Protein AF-A0A924WAN6-F1 (afdb_monomer)

Structure (mmCIF, N/CA/C/O backbone):
data_AF-A0A924WAN6-F1
#
_entry.id   AF-A0A924WAN6-F1
#
loop_
_atom_site.group_PDB
_atom_site.id
_atom_site.type_symbol
_atom_site.label_atom_id
_atom_site.label_alt_id
_atom_site.label_comp_id
_atom_site.label_asym_id
_atom_site.label_entity_id
_atom_site.label_seq_id
_atom_site.pdbx_PDB_ins_code
_atom_site.Cartn_x
_atom_site.Cartn_y
_atom_site.Cartn_z
_atom_site.occupancy
_atom_site.B_iso_or_equiv
_atom_site.auth_seq_id
_atom_site.auth_comp_id
_atom_site.auth_asym_id
_atom_site.auth_atom_id
_atom_site.pdbx_PDB_model_num
ATOM 1 N N . ILE A 1 1 ? -4.353 5.924 -2.020 1.00 91.81 1 ILE A N 1
ATOM 2 C CA . ILE A 1 1 ? -4.023 4.844 -1.053 1.00 91.81 1 ILE A CA 1
ATOM 3 C C . ILE A 1 1 ? -2.657 5.071 -0.401 1.00 91.81 1 ILE A C 1
ATOM 5 O O . ILE A 1 1 ? -2.625 5.381 0.779 1.00 91.81 1 ILE A O 1
ATOM 9 N N . GLY A 1 2 ? -1.547 4.996 -1.147 1.00 95.50 2 GLY A N 1
ATOM 10 C CA . GLY A 1 2 ? -0.187 5.118 -0.592 1.00 95.50 2 GLY A CA 1
ATOM 11 C C . GLY A 1 2 ? 0.098 6.377 0.238 1.00 95.50 2 GLY A C 1
ATOM 12 O O . GLY A 1 2 ? 0.588 6.275 1.356 1.00 95.50 2 GLY A O 1
ATOM 13 N N . GLU A 1 3 ? -0.250 7.550 -0.293 1.00 96.62 3 GLU A N 1
ATOM 14 C CA . GLU A 1 3 ? -0.089 8.842 0.396 1.00 96.62 3 GLU A CA 1
ATOM 15 C C . GLU A 1 3 ? -0.923 8.929 1.687 1.00 96.62 3 GLU A C 1
ATOM 17 O O . GLU A 1 3 ? -0.413 9.288 2.743 1.00 96.62 3 GLU A O 1
ATOM 22 N N . ALA A 1 4 ? -2.191 8.512 1.635 1.00 95.12 4 ALA A N 1
ATOM 23 C CA . ALA A 1 4 ? -3.050 8.480 2.816 1.00 95.12 4 ALA A CA 1
ATOM 24 C C . ALA A 1 4 ? -2.498 7.519 3.885 1.00 95.12 4 ALA A C 1
ATOM 26 O O . ALA A 1 4 ? -2.414 7.876 5.056 1.00 95.12 4 ALA A O 1
ATOM 27 N N . ALA A 1 5 ? -2.028 6.331 3.483 1.00 96.38 5 ALA A N 1
ATOM 28 C CA . ALA A 1 5 ? -1.430 5.358 4.397 1.00 96.38 5 ALA A CA 1
ATOM 29 C C . ALA A 1 5 ? -0.189 5.908 5.125 1.00 96.38 5 ALA A C 1
ATOM 31 O O . ALA A 1 5 ? 0.022 5.581 6.297 1.00 96.38 5 ALA A O 1
ATOM 32 N N . SER A 1 6 ? 0.615 6.768 4.482 1.00 96.31 6 SER A N 1
ATOM 33 C CA . SER A 1 6 ? 1.766 7.407 5.140 1.00 96.31 6 SER A CA 1
ATOM 34 C C . SER A 1 6 ? 1.385 8.418 6.221 1.00 96.31 6 SER A C 1
ATOM 36 O O . SER A 1 6 ? 2.201 8.665 7.103 1.00 96.31 6 SER A O 1
ATOM 38 N N . GLN A 1 7 ? 0.162 8.949 6.198 1.00 97.19 7 GLN A N 1
ATOM 39 C CA . GLN A 1 7 ? -0.312 9.950 7.161 1.00 97.19 7 GLN A CA 1
ATOM 40 C C . GLN A 1 7 ? -0.997 9.333 8.392 1.00 97.19 7 GLN A C 1
ATOM 42 O O . GLN A 1 7 ? -1.222 10.017 9.388 1.00 97.19 7 GLN A O 1
ATOM 47 N N . ILE A 1 8 ? -1.310 8.035 8.359 1.00 95.62 8 ILE 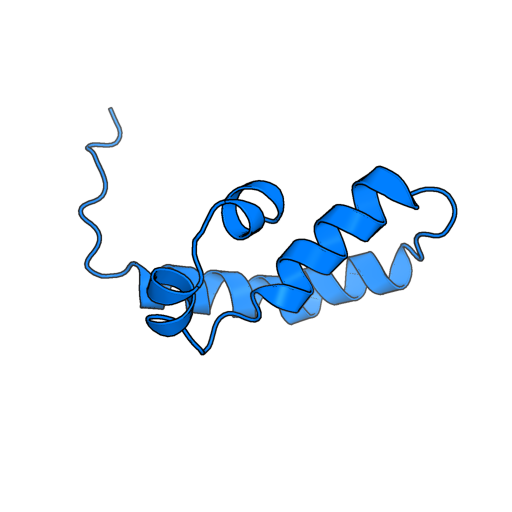A N 1
ATOM 48 C CA . ILE A 1 8 ? -1.908 7.328 9.497 1.00 95.62 8 ILE A CA 1
ATOM 49 C C . ILE A 1 8 ? -0.813 7.001 10.519 1.00 95.62 8 ILE A C 1
ATOM 51 O O . ILE A 1 8 ? 0.198 6.391 10.177 1.00 95.62 8 ILE A O 1
ATOM 55 N N . ASN A 1 9 ? -1.023 7.389 11.777 1.00 96.25 9 ASN A N 1
ATOM 56 C CA . ASN A 1 9 ? -0.1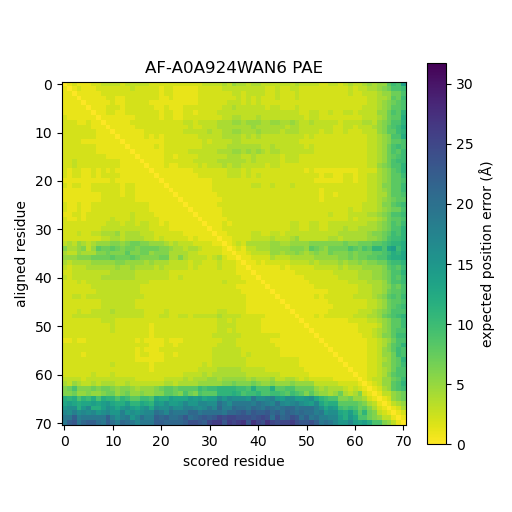05 7.089 12.878 1.00 96.25 9 ASN A CA 1
ATOM 57 C C . ASN A 1 9 ? -0.156 5.608 13.303 1.00 96.25 9 ASN A C 1
ATOM 59 O O . ASN A 1 9 ? -1.109 4.883 13.013 1.00 96.25 9 ASN A O 1
ATOM 63 N N . ASP A 1 10 ? 0.863 5.155 14.031 1.00 95.19 10 ASP A N 1
ATOM 64 C CA . ASP A 1 10 ? 1.008 3.734 14.363 1.00 95.19 10 ASP A CA 1
ATOM 65 C C . ASP A 1 10 ? -0.099 3.204 15.283 1.00 95.19 10 ASP A C 1
ATOM 67 O O . ASP A 1 10 ? -0.517 2.057 15.136 1.00 95.19 10 ASP A O 1
ATOM 71 N N . SER A 1 11 ? -0.644 4.038 16.176 1.00 96.62 11 SER A 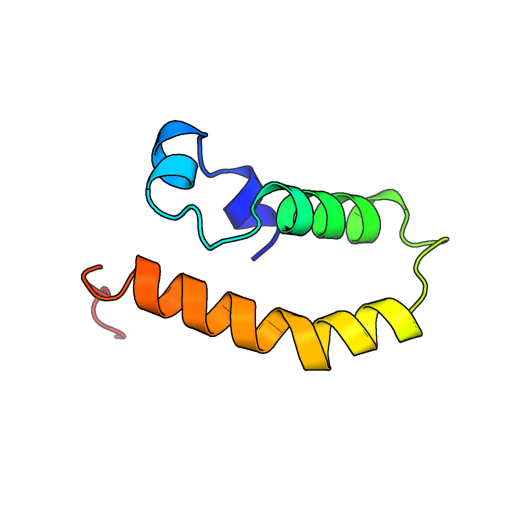N 1
ATOM 72 C CA . SER A 1 11 ? -1.760 3.635 17.040 1.00 96.62 11 SER A CA 1
ATOM 73 C C . SER A 1 11 ? -3.045 3.375 16.253 1.00 96.62 11 SER A C 1
ATOM 75 O O . SER A 1 11 ? -3.806 2.479 16.613 1.00 96.62 11 SER A O 1
ATOM 77 N N . ASN A 1 12 ? -3.285 4.104 15.160 1.00 94.00 12 ASN A N 1
ATOM 78 C CA . ASN A 1 12 ? -4.407 3.836 14.264 1.00 94.00 12 ASN A CA 1
ATOM 79 C C . ASN A 1 12 ? -4.117 2.672 13.312 1.00 94.00 12 ASN A C 1
ATOM 81 O O . ASN A 1 12 ? -5.004 1.854 13.084 1.00 94.00 12 ASN A O 1
ATOM 85 N N . ARG A 1 13 ? -2.881 2.525 12.822 1.00 95.50 13 ARG A N 1
ATOM 86 C CA . ARG A 1 13 ? -2.479 1.346 12.031 1.00 95.50 13 ARG A CA 1
ATOM 87 C C . ARG A 1 13 ? -2.660 0.044 12.810 1.00 95.50 13 ARG A C 1
ATOM 89 O O . ARG A 1 13 ? -3.139 -0.940 12.253 1.00 95.50 13 ARG A O 1
ATOM 96 N N . ALA A 1 14 ? -2.341 0.055 14.105 1.00 95.44 14 ALA A N 1
ATOM 97 C CA . ALA A 1 14 ? -2.496 -1.095 14.993 1.00 95.44 14 ALA A CA 1
ATOM 98 C C . ALA A 1 14 ? -3.953 -1.571 15.141 1.00 95.44 14 ALA A C 1
ATOM 100 O O . ALA A 1 14 ? -4.174 -2.732 15.473 1.00 95.44 14 ALA A O 1
ATOM 101 N N . LYS A 1 15 ? -4.944 -0.711 14.863 1.00 94.12 15 LYS A N 1
ATOM 102 C CA . LYS A 1 15 ? -6.371 -1.080 14.884 1.00 94.12 15 LYS A CA 1
ATOM 103 C C . LYS A 1 15 ? -6.795 -1.904 13.664 1.00 94.12 15 LYS A C 1
ATOM 105 O O . LYS A 1 15 ? -7.819 -2.568 13.725 1.00 94.12 15 LYS A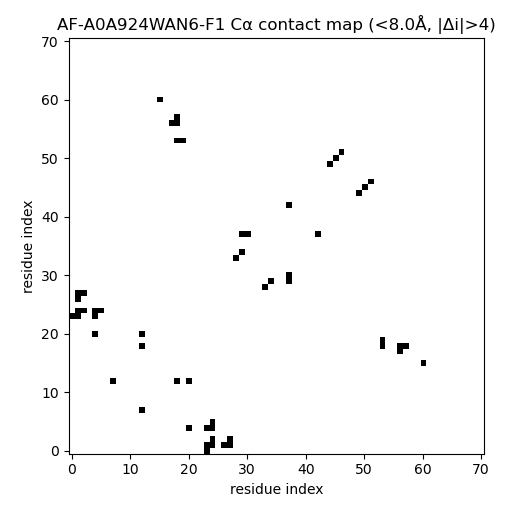 O 1
ATOM 110 N N . ALA A 1 16 ? -6.009 -1.893 12.587 1.00 94.94 16 ALA A N 1
ATOM 111 C CA . ALA A 1 16 ? -6.263 -2.668 11.375 1.00 94.94 16 ALA A CA 1
ATOM 112 C C . ALA A 1 16 ? -4.987 -3.418 10.940 1.00 94.94 16 ALA A C 1
ATOM 114 O O . ALA A 1 16 ? -4.352 -3.059 9.943 1.00 94.94 16 ALA A O 1
ATOM 115 N N . PRO A 1 17 ? -4.576 -4.461 11.688 1.00 95.38 17 PRO A N 1
ATOM 116 C CA . PRO A 1 17 ? -3.322 -5.179 11.447 1.00 95.38 17 PRO A CA 1
ATOM 117 C C . PRO A 1 17 ? -3.334 -6.027 10.167 1.00 95.38 17 PRO A C 1
ATOM 119 O O . PRO A 1 17 ? -2.272 -6.399 9.674 1.00 95.38 17 PRO A O 1
ATOM 122 N N . ALA A 1 18 ? -4.516 -6.321 9.614 1.00 95.38 18 ALA A N 1
ATOM 123 C CA . ALA A 1 18 ? -4.661 -7.011 8.33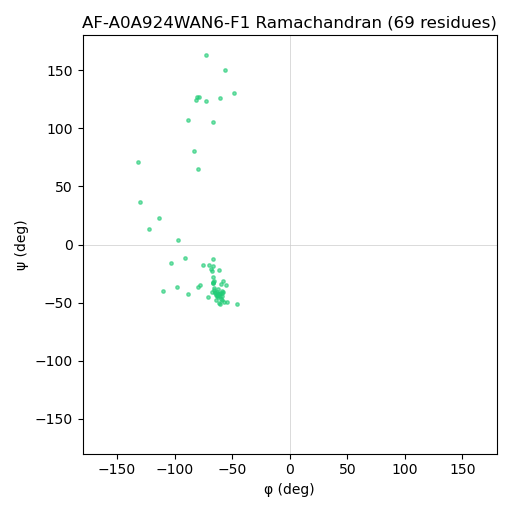3 1.00 95.38 18 ALA A CA 1
ATOM 124 C C . ALA A 1 18 ? -4.184 -6.157 7.142 1.00 95.38 18 ALA A C 1
ATOM 126 O O . ALA A 1 18 ? -3.823 -6.699 6.098 1.00 95.38 18 ALA A O 1
ATOM 127 N N . ILE A 1 19 ? -4.144 -4.827 7.293 1.00 97.44 19 ILE A N 1
ATOM 128 C CA . ILE A 1 19 ? -3.677 -3.917 6.249 1.00 97.44 19 ILE A CA 1
ATOM 129 C C . ILE A 1 19 ? -2.137 -3.874 6.272 1.00 97.44 19 ILE A C 1
ATOM 131 O O . ILE A 1 19 ? -1.537 -3.526 7.292 1.00 97.44 19 ILE A O 1
ATOM 135 N N . PRO A 1 20 ? -1.447 -4.167 5.152 1.00 96.88 20 PRO A N 1
ATOM 136 C CA . PRO A 1 20 ? 0.013 -4.194 5.092 1.00 96.88 20 PRO A CA 1
ATOM 137 C C . PRO A 1 20 ? 0.619 -2.782 4.964 1.00 96.88 20 PRO A C 1
ATOM 139 O O . PRO A 1 20 ? 1.262 -2.449 3.964 1.00 96.88 20 PRO A O 1
ATOM 142 N N . TRP A 1 21 ? 0.445 -1.945 5.991 1.00 97.69 21 TRP A N 1
ATOM 143 C CA . TRP A 1 21 ? 0.801 -0.517 6.012 1.00 97.69 21 TRP A CA 1
ATOM 144 C C . TRP A 1 21 ? 2.190 -0.196 5.452 1.00 97.69 21 TRP A C 1
ATOM 146 O O . TRP A 1 21 ? 2.327 0.633 4.551 1.00 97.69 21 TRP A O 1
ATOM 156 N N . THR A 1 22 ? 3.224 -0.891 5.931 1.00 96.62 22 THR A N 1
ATOM 157 C CA . THR A 1 22 ? 4.610 -0.662 5.499 1.00 96.62 22 THR A CA 1
ATOM 158 C C . THR A 1 22 ? 4.807 -0.953 4.014 1.00 96.62 22 THR A C 1
ATOM 160 O O . THR A 1 22 ? 5.514 -0.210 3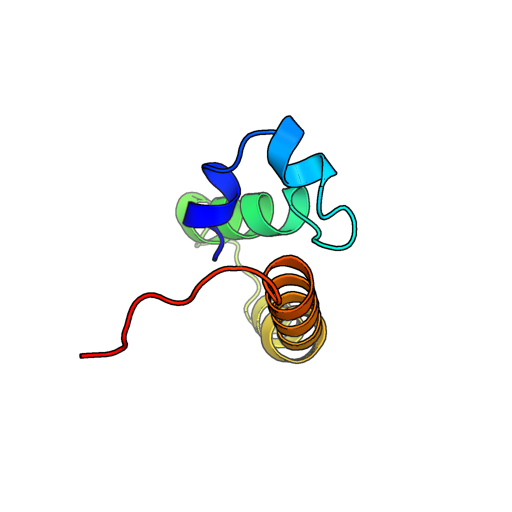.335 1.00 96.62 22 THR A O 1
ATOM 163 N N . LYS A 1 23 ? 4.158 -1.998 3.478 1.00 96.44 23 LYS A N 1
ATOM 164 C CA . LYS A 1 23 ? 4.247 -2.332 2.047 1.00 96.44 23 LYS A CA 1
ATOM 165 C C . LYS A 1 23 ? 3.582 -1.256 1.192 1.00 96.44 23 LYS A C 1
ATOM 167 O O . LYS A 1 23 ? 4.145 -0.859 0.177 1.00 96.44 23 LYS A O 1
ATOM 172 N N . ILE A 1 24 ? 2.435 -0.739 1.628 1.00 97.19 24 ILE A N 1
ATOM 173 C CA . ILE A 1 24 ? 1.683 0.310 0.924 1.00 97.19 24 ILE A CA 1
ATOM 174 C C . ILE A 1 24 ? 2.497 1.611 0.851 1.00 97.19 24 ILE A C 1
ATOM 176 O O . ILE A 1 24 ? 2.648 2.199 -0.224 1.00 97.19 24 ILE A O 1
ATOM 180 N N . VAL A 1 25 ? 3.066 2.040 1.982 1.00 97.12 25 VAL A N 1
ATOM 181 C CA . VAL A 1 25 ? 3.926 3.234 2.047 1.00 97.12 25 VAL A CA 1
ATOM 182 C C . VAL A 1 25 ? 5.209 3.027 1.235 1.00 97.12 25 VAL A C 1
ATOM 184 O O . VAL A 1 25 ? 5.613 3.909 0.475 1.00 97.12 25 VAL A O 1
ATOM 187 N N . GLY A 1 26 ? 5.817 1.841 1.328 1.00 95.25 26 GLY A N 1
ATOM 188 C CA . GLY A 1 26 ? 6.995 1.472 0.545 1.00 95.25 26 GLY A CA 1
ATOM 189 C C . GLY A 1 26 ? 6.738 1.504 -0.964 1.00 95.25 26 GLY A C 1
ATOM 190 O O . GLY A 1 26 ? 7.556 2.044 -1.711 1.00 95.25 26 GLY A O 1
ATOM 191 N N . MET A 1 27 ? 5.579 1.013 -1.412 1.00 95.12 27 MET A N 1
ATOM 192 C CA . MET A 1 27 ? 5.182 1.041 -2.822 1.00 95.12 27 MET A CA 1
ATOM 193 C C . MET A 1 27 ? 5.038 2.478 -3.335 1.00 95.12 27 MET A C 1
ATOM 195 O O . MET A 1 27 ? 5.584 2.809 -4.385 1.00 95.12 27 MET A O 1
ATOM 199 N N . ARG A 1 28 ? 4.402 3.372 -2.564 1.00 95.31 28 ARG A N 1
ATOM 200 C CA . ARG A 1 28 ? 4.353 4.814 -2.881 1.00 95.31 28 ARG A CA 1
ATOM 201 C C . ARG A 1 28 ? 5.755 5.403 -3.009 1.00 95.31 28 ARG A C 1
ATOM 203 O O . ARG A 1 28 ? 6.047 6.087 -3.986 1.00 95.31 28 ARG A O 1
ATOM 210 N N . HIS A 1 29 ? 6.620 5.142 -2.031 1.00 95.06 29 HIS A N 1
ATOM 211 C CA . HIS A 1 29 ? 7.986 5.658 -2.039 1.00 95.06 29 HIS A CA 1
ATOM 212 C C . HIS A 1 29 ? 8.752 5.197 -3.291 1.00 95.06 29 HIS A C 1
ATOM 214 O O . HIS A 1 29 ? 9.366 6.019 -3.969 1.00 95.06 29 HIS A O 1
ATOM 220 N N . ARG A 1 30 ? 8.636 3.915 -3.661 1.00 93.56 30 ARG A N 1
ATOM 221 C CA . ARG A 1 30 ? 9.243 3.345 -4.873 1.00 93.56 30 ARG A CA 1
ATOM 222 C C . ARG A 1 30 ? 8.714 4.004 -6.150 1.00 93.56 30 ARG A C 1
ATOM 224 O O . ARG A 1 30 ? 9.515 4.421 -6.980 1.00 93.56 30 ARG A O 1
ATOM 231 N N . LEU A 1 31 ? 7.392 4.107 -6.293 1.00 94.00 31 LEU A N 1
ATOM 232 C CA . LEU A 1 31 ? 6.751 4.641 -7.497 1.00 94.00 31 LEU A CA 1
ATOM 233 C C . LEU A 1 31 ? 7.030 6.134 -7.707 1.00 94.00 31 LEU A C 1
ATOM 235 O O . LEU A 1 31 ? 7.127 6.568 -8.848 1.00 94.00 31 LEU A O 1
ATOM 239 N N . VAL A 1 32 ? 7.179 6.913 -6.631 1.00 93.56 32 VAL A N 1
ATOM 240 C CA . VAL A 1 32 ? 7.429 8.363 -6.718 1.00 93.56 32 VAL A CA 1
ATOM 241 C C . VAL A 1 32 ? 8.922 8.685 -6.819 1.00 93.56 32 VAL A C 1
ATOM 243 O O . VAL A 1 32 ? 9.308 9.541 -7.609 1.00 93.56 32 VAL A O 1
ATOM 246 N N . HIS A 1 33 ? 9.777 8.012 -6.043 1.00 94.00 33 HIS A N 1
ATOM 247 C CA . HIS A 1 33 ? 11.193 8.383 -5.923 1.00 94.00 33 HIS A CA 1
ATOM 248 C C . HIS A 1 33 ? 12.149 7.493 -6.710 1.00 94.00 33 HIS A C 1
ATOM 250 O O . HIS A 1 33 ? 13.290 7.893 -6.898 1.00 94.00 33 HIS A O 1
ATOM 256 N N . VAL A 1 34 ? 11.725 6.306 -7.155 1.00 91.75 34 VAL A N 1
ATOM 257 C CA . VAL A 1 34 ? 12.572 5.359 -7.906 1.00 91.75 34 VAL A CA 1
ATOM 258 C C . VAL A 1 34 ? 11.864 4.883 -9.175 1.00 91.75 34 VAL A C 1
ATOM 260 O O . VAL A 1 34 ? 11.974 3.724 -9.578 1.00 91.75 34 VAL A O 1
ATOM 263 N N . TYR A 1 35 ? 11.113 5.787 -9.809 1.00 88.94 35 TYR A N 1
ATOM 264 C CA . TYR A 1 35 ? 10.259 5.485 -10.961 1.00 88.94 35 TYR A CA 1
ATOM 265 C C . TYR A 1 35 ? 11.034 4.892 -12.149 1.00 88.94 35 TYR A C 1
ATOM 267 O O . TYR A 1 35 ? 10.514 4.036 -12.858 1.00 88.94 35 TYR A O 1
ATOM 275 N N . TRP A 1 36 ? 12.304 5.269 -12.331 1.00 90.25 36 TRP A N 1
ATOM 276 C CA . TRP A 1 36 ? 13.176 4.739 -13.389 1.00 90.25 36 TRP A CA 1
ATOM 277 C C . TRP A 1 36 ? 13.527 3.253 -13.219 1.00 90.25 36 TRP A C 1
ATOM 279 O O . TRP A 1 36 ? 13.985 2.616 -14.162 1.00 90.25 36 TRP A O 1
ATOM 289 N N . GLY A 1 37 ? 13.356 2.701 -12.016 1.00 90.81 37 GLY A N 1
ATOM 290 C CA . GLY A 1 37 ? 13.654 1.307 -11.681 1.00 90.81 37 GLY A CA 1
ATOM 291 C C . GLY A 1 37 ? 12.405 0.499 -11.340 1.00 90.81 37 GLY A C 1
ATOM 292 O O . GLY A 1 37 ? 12.496 -0.465 -10.571 1.00 90.81 37 GLY A O 1
ATOM 293 N N . VAL A 1 38 ? 11.237 0.936 -11.814 1.00 93.44 38 VAL A N 1
ATOM 294 C CA . VAL A 1 38 ? 9.966 0.236 -11.614 1.00 93.44 38 VAL A CA 1
ATOM 295 C C . VAL A 1 38 ? 9.845 -0.897 -12.625 1.00 93.44 38 VAL A C 1
ATOM 297 O O . VAL A 1 38 ? 9.960 -0.699 -13.830 1.00 93.44 38 VAL A O 1
ATOM 300 N N . ASN A 1 39 ? 9.577 -2.100 -12.119 1.00 94.75 39 ASN A N 1
ATOM 301 C CA . ASN A 1 39 ? 9.187 -3.231 -12.947 1.00 94.75 39 ASN A CA 1
ATOM 302 C C . ASN A 1 39 ? 7.662 -3.210 -13.117 1.00 94.75 39 ASN A C 1
ATOM 304 O O . ASN A 1 39 ? 6.933 -3.520 -12.176 1.00 94.75 39 ASN A O 1
ATOM 308 N N . PHE A 1 40 ? 7.182 -2.853 -14.308 1.00 95.31 40 PHE A N 1
ATOM 309 C CA . PHE A 1 40 ? 5.747 -2.751 -14.581 1.00 95.31 40 PHE A CA 1
ATOM 310 C C . PHE A 1 40 ? 5.008 -4.090 -14.528 1.00 95.31 40 PHE A C 1
ATOM 312 O O . PHE A 1 40 ? 3.842 -4.094 -14.149 1.00 95.31 40 PHE A O 1
ATOM 319 N N . ASN A 1 41 ? 5.669 -5.218 -14.807 1.00 97.19 41 ASN A N 1
ATOM 320 C CA . ASN A 1 41 ? 5.041 -6.534 -14.647 1.00 97.19 41 ASN A CA 1
ATOM 321 C C . ASN A 1 41 ? 4.735 -6.805 -13.171 1.00 97.19 41 ASN A C 1
ATOM 323 O O . ASN A 1 41 ? 3.643 -7.251 -12.843 1.00 97.19 41 ASN A O 1
ATOM 327 N N . LEU A 1 42 ? 5.654 -6.441 -12.271 1.00 95.00 42 LEU A N 1
ATOM 328 C CA . LEU A 1 42 ? 5.413 -6.546 -10.831 1.00 95.00 42 LEU A CA 1
ATOM 329 C C . LEU A 1 42 ? 4.305 -5.587 -10.372 1.00 95.00 42 LEU A C 1
ATOM 331 O O . LEU A 1 42 ? 3.485 -5.951 -9.538 1.00 95.00 42 LEU A O 1
ATOM 335 N N . VAL A 1 43 ? 4.253 -4.365 -10.915 1.00 95.81 43 VAL A N 1
ATOM 336 C CA . VAL A 1 43 ? 3.150 -3.433 -10.620 1.00 95.81 43 VAL A CA 1
ATOM 337 C C . VAL A 1 43 ? 1.815 -4.025 -11.064 1.00 95.81 43 VAL A C 1
ATOM 339 O O . VAL A 1 43 ? 0.848 -3.961 -10.311 1.00 95.81 43 VAL A O 1
ATOM 342 N N . TRP A 1 44 ? 1.768 -4.620 -12.255 1.00 97.81 44 TRP A N 1
ATOM 343 C CA . TRP A 1 44 ? 0.569 -5.269 -12.772 1.00 97.81 44 TRP A CA 1
ATOM 344 C C . TRP A 1 44 ? 0.136 -6.449 -11.896 1.00 97.81 44 TRP A C 1
ATOM 346 O O . TRP A 1 44 ? -1.034 -6.547 -11.542 1.00 97.81 44 TRP A O 1
ATOM 356 N N . GLU A 1 45 ? 1.074 -7.286 -11.446 1.00 97.44 45 GLU A N 1
ATOM 357 C CA . GLU A 1 45 ? 0.781 -8.363 -10.492 1.00 97.44 45 GLU A CA 1
ATOM 358 C C . GLU A 1 45 ? 0.197 -7.837 -9.175 1.00 97.44 45 GLU A C 1
ATOM 360 O O . GLU A 1 45 ? -0.769 -8.404 -8.671 1.00 97.44 45 GLU A O 1
ATOM 365 N N . VAL A 1 46 ? 0.734 -6.737 -8.640 1.00 96.56 46 VAL A N 1
ATOM 366 C CA . VAL A 1 46 ? 0.201 -6.094 -7.427 1.00 96.56 46 VAL A CA 1
ATOM 367 C C . VAL A 1 46 ? -1.226 -5.592 -7.659 1.00 96.56 46 VAL A C 1
ATOM 369 O O . VAL A 1 46 ? -2.083 -5.774 -6.796 1.00 96.56 46 VAL A O 1
ATOM 372 N N . VAL A 1 47 ? -1.500 -4.981 -8.815 1.00 96.94 47 VAL A N 1
ATOM 373 C CA . VAL A 1 47 ? -2.845 -4.499 -9.176 1.00 96.94 47 VAL A CA 1
ATOM 374 C C . VAL A 1 47 ? -3.840 -5.655 -9.287 1.00 96.94 47 VAL A C 1
ATOM 376 O O . VAL A 1 47 ? -4.942 -5.550 -8.761 1.00 96.94 47 VAL A O 1
ATOM 379 N N . GLU A 1 48 ? -3.453 -6.762 -9.913 1.00 98.31 48 GLU A N 1
ATOM 380 C CA . GLU A 1 48 ? -4.351 -7.900 -10.139 1.00 98.31 48 GLU A CA 1
ATOM 381 C C . GLU A 1 48 ? -4.540 -8.773 -8.888 1.00 98.31 48 GLU A C 1
ATOM 383 O O . GLU A 1 48 ? -5.617 -9.328 -8.674 1.00 98.31 48 GLU A O 1
ATOM 388 N N . ARG A 1 49 ? -3.502 -8.928 -8.055 1.00 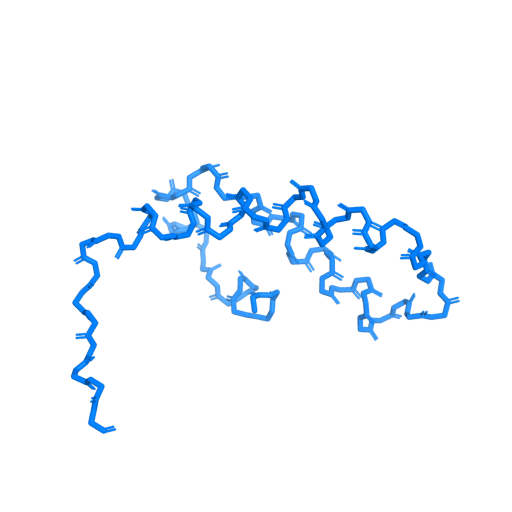96.69 49 ARG A N 1
ATOM 389 C CA . ARG A 1 49 ? -3.482 -9.947 -6.988 1.00 96.69 49 ARG A CA 1
ATOM 390 C C . ARG A 1 49 ? -3.569 -9.377 -5.580 1.00 96.69 49 ARG A C 1
ATOM 392 O O . ARG A 1 49 ? -4.248 -9.959 -4.740 1.00 96.69 49 ARG A O 1
ATOM 399 N N . ASP A 1 50 ? -2.890 -8.265 -5.316 1.00 96.00 50 ASP A N 1
ATOM 400 C CA . ASP A 1 50 ? -2.770 -7.719 -3.959 1.00 96.00 50 ASP A CA 1
ATOM 401 C C . ASP A 1 50 ? -3.775 -6.592 -3.701 1.00 96.00 50 ASP A C 1
ATOM 403 O O . ASP A 1 50 ? -4.308 -6.465 -2.595 1.00 96.00 50 ASP A O 1
ATOM 407 N N . LEU A 1 51 ? -4.051 -5.767 -4.714 1.00 96.94 51 LEU A N 1
ATOM 408 C CA . LEU A 1 51 ? -4.936 -4.614 -4.585 1.00 96.94 51 LEU A CA 1
ATOM 409 C C . LEU A 1 51 ? -6.386 -5.001 -4.232 1.00 96.94 51 LEU A C 1
ATOM 411 O O . LEU A 1 51 ? -6.935 -4.341 -3.349 1.00 96.94 51 LEU A O 1
ATOM 415 N N . PRO A 1 52 ? -7.002 -6.062 -4.800 1.00 97.69 52 PRO A N 1
ATOM 416 C CA . PRO A 1 52 ? -8.350 -6.473 -4.401 1.00 97.69 52 PRO A CA 1
ATOM 417 C C . PRO A 1 52 ? -8.434 -6.872 -2.922 1.00 97.69 52 PRO A C 1
ATOM 419 O O . PRO A 1 52 ? -9.345 -6.451 -2.214 1.00 97.69 52 PRO A O 1
ATOM 422 N N . ALA A 1 53 ? -7.445 -7.624 -2.427 1.00 96.56 53 ALA A N 1
ATOM 423 C CA . ALA A 1 53 ? -7.379 -8.013 -1.019 1.00 96.56 53 ALA A CA 1
ATOM 424 C C . ALA A 1 53 ? -7.161 -6.800 -0.100 1.00 96.56 53 ALA A C 1
ATOM 426 O O . ALA A 1 53 ? -7.738 -6.729 0.985 1.00 96.56 53 ALA A O 1
ATOM 427 N N . LEU A 1 54 ? -6.359 -5.825 -0.542 1.00 97.00 54 LEU A N 1
ATOM 428 C CA . LEU A 1 54 ? -6.171 -4.572 0.182 1.00 97.00 54 LEU A CA 1
ATOM 429 C C . LEU A 1 54 ? -7.470 -3.760 0.280 1.00 97.00 54 LEU A C 1
ATOM 431 O O . LEU A 1 54 ? -7.758 -3.229 1.349 1.00 97.00 54 LEU A O 1
ATOM 435 N N . ILE A 1 55 ? -8.239 -3.659 -0.808 1.00 96.19 55 ILE A N 1
ATOM 436 C CA . ILE A 1 55 ? -9.530 -2.954 -0.816 1.00 96.19 55 ILE A CA 1
ATOM 437 C C . ILE A 1 55 ? -10.483 -3.609 0.184 1.00 96.19 55 ILE A C 1
ATOM 439 O O . ILE A 1 55 ? -10.965 -2.916 1.074 1.00 96.19 55 ILE A O 1
ATOM 443 N N . ALA A 1 56 ? -10.651 -4.933 0.122 1.00 96.12 56 ALA A N 1
ATOM 444 C CA . ALA A 1 56 ? -11.520 -5.660 1.048 1.00 96.12 56 ALA A CA 1
ATOM 445 C C . ALA A 1 56 ? -11.114 -5.456 2.521 1.00 96.12 56 ALA A C 1
ATOM 447 O O . ALA A 1 56 ? -11.962 -5.249 3.382 1.00 96.12 56 ALA A O 1
ATOM 448 N N . ALA A 1 57 ? -9.810 -5.455 2.823 1.00 95.81 57 ALA A N 1
ATOM 449 C CA . ALA A 1 57 ? -9.321 -5.199 4.178 1.00 95.81 57 ALA A CA 1
ATOM 450 C C . ALA A 1 57 ? -9.581 -3.756 4.653 1.00 95.81 57 ALA A C 1
ATOM 452 O O . ALA A 1 57 ? -9.794 -3.535 5.844 1.00 95.81 57 ALA A O 1
ATOM 453 N N . ILE A 1 58 ? -9.541 -2.772 3.746 1.00 94.75 58 ILE A N 1
ATOM 454 C CA . ILE A 1 58 ? -9.875 -1.374 4.054 1.00 94.75 58 ILE A CA 1
ATOM 455 C C . ILE A 1 58 ? -11.380 -1.226 4.285 1.00 94.75 58 ILE A C 1
ATOM 457 O O . ILE A 1 58 ? -11.769 -0.580 5.254 1.00 94.75 58 ILE A O 1
ATOM 461 N N . GLU A 1 59 ? -12.209 -1.821 3.429 1.00 94.19 59 GLU A N 1
ATOM 462 C CA . GLU A 1 59 ? -13.670 -1.810 3.570 1.00 94.19 59 GLU A CA 1
ATOM 463 C C . GLU A 1 59 ? -14.091 -2.425 4.906 1.00 94.19 59 GLU A C 1
ATOM 465 O O . GLU A 1 59 ? -14.808 -1.784 5.666 1.00 94.19 59 GLU A O 1
ATOM 470 N N . GLU A 1 60 ? -13.550 -3.593 5.258 1.00 94.00 60 GLU A N 1
ATOM 471 C CA . GLU A 1 60 ? -13.797 -4.229 6.557 1.00 94.00 60 GLU A CA 1
ATOM 472 C C . GLU A 1 60 ? -13.346 -3.338 7.726 1.00 94.00 60 GLU A C 1
ATOM 474 O O . GLU A 1 60 ? -14.094 -3.103 8.669 1.00 94.00 60 GLU A O 1
ATOM 479 N N . ALA A 1 61 ? -12.139 -2.766 7.658 1.00 92.12 61 ALA A N 1
ATOM 480 C CA . ALA A 1 61 ? -11.624 -1.891 8.714 1.00 92.12 61 ALA A CA 1
ATOM 481 C C . ALA A 1 61 ? -12.401 -0.568 8.860 1.00 92.12 61 ALA A C 1
ATOM 483 O O . ALA A 1 61 ? -12.186 0.166 9.829 1.00 92.12 61 ALA A O 1
ATOM 484 N N . THR A 1 62 ? -13.256 -0.239 7.891 1.00 90.62 62 THR A N 1
ATOM 485 C CA . THR A 1 62 ? -14.041 0.997 7.846 1.00 90.62 62 THR A CA 1
ATOM 486 C C . THR A 1 62 ? -15.544 0.737 7.768 1.00 90.62 62 THR A C 1
ATOM 488 O O . THR A 1 62 ? -16.294 1.684 7.551 1.00 90.62 62 THR A O 1
ATOM 491 N N . SER A 1 63 ? -16.004 -0.497 8.010 1.00 90.44 63 SER A N 1
ATOM 492 C CA . SER A 1 63 ? -17.419 -0.883 7.896 1.00 90.44 63 SER A CA 1
ATOM 493 C C . SER A 1 63 ? -18.347 -0.019 8.753 1.00 90.44 63 SER A C 1
ATOM 495 O O . SER A 1 63 ? -19.464 0.297 8.351 1.00 90.44 63 SER A O 1
ATOM 497 N N . ASP A 1 64 ? -17.850 0.397 9.918 1.00 86.81 64 ASP A N 1
ATOM 498 C CA . ASP A 1 64 ? -18.588 1.186 10.906 1.00 86.81 64 ASP A CA 1
ATOM 499 C C . ASP A 1 64 ? -18.291 2.690 10.788 1.00 86.81 64 ASP A C 1
ATOM 501 O O . ASP A 1 64 ? -18.747 3.495 11.607 1.00 86.81 64 ASP A O 1
ATOM 505 N N . TRP A 1 65 ? -17.494 3.094 9.791 1.00 83.69 65 TRP A N 1
ATOM 506 C CA . TRP A 1 65 ? -17.205 4.497 9.542 1.00 83.69 65 TRP A CA 1
ATOM 507 C C . TRP A 1 65 ? -18.447 5.170 8.945 1.00 83.69 65 TRP A C 1
ATOM 509 O O . TRP A 1 65 ? -18.924 4.745 7.889 1.00 83.69 65 TRP A O 1
ATOM 519 N N . PRO A 1 66 ? -18.975 6.243 9.564 1.00 77.94 66 PRO A N 1
ATOM 520 C CA . PRO A 1 66 ? -20.100 6.959 8.995 1.00 77.94 66 PRO A CA 1
ATOM 521 C C . PRO A 1 66 ? -19.631 7.630 7.705 1.00 77.94 66 PRO A C 1
ATOM 523 O O . PRO A 1 66 ? -18.892 8.618 7.731 1.00 77.94 66 PRO A O 1
ATOM 526 N N . MET A 1 67 ? -20.040 7.076 6.565 1.00 67.00 67 MET A N 1
ATOM 527 C CA . MET A 1 67 ? -19.834 7.742 5.288 1.00 67.00 67 MET A CA 1
ATOM 528 C C . MET A 1 67 ? -20.573 9.082 5.344 1.00 67.00 67 MET A C 1
ATOM 530 O O . MET A 1 67 ? -21.766 9.097 5.672 1.00 67.00 67 MET A O 1
ATOM 534 N N . PRO A 1 68 ? -19.896 10.214 5.074 1.00 71.12 68 PRO A N 1
ATOM 535 C CA . PRO A 1 68 ? -20.615 11.460 4.876 1.00 71.12 68 PRO A CA 1
ATOM 536 C C . PRO A 1 68 ? -21.635 11.259 3.743 1.00 71.12 68 PRO A C 1
ATOM 538 O O . PRO A 1 68 ? -21.400 10.420 2.862 1.00 71.12 68 PRO A O 1
ATOM 541 N N . PRO A 1 69 ? -22.772 11.976 3.765 1.00 65.38 69 PRO A N 1
ATOM 542 C CA . PRO A 1 69 ? -23.709 11.956 2.652 1.00 65.38 69 PRO A CA 1
ATOM 543 C C . PRO A 1 69 ? -22.938 12.179 1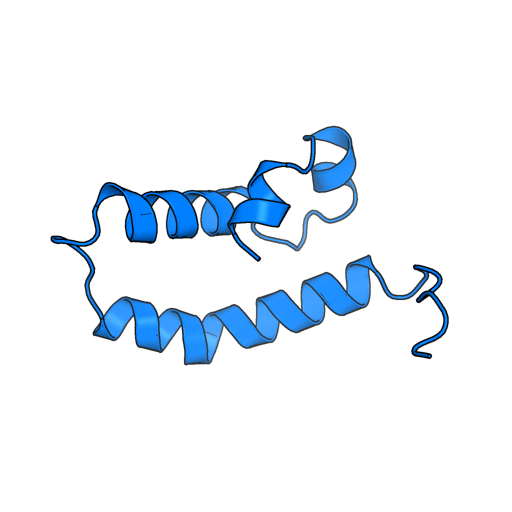.350 1.00 65.38 69 PRO A C 1
ATOM 545 O O . PRO A 1 69 ? -22.096 13.067 1.278 1.00 65.38 69 PRO A O 1
ATOM 548 N N . MET A 1 70 ? -23.173 11.321 0.361 1.00 66.56 70 MET A N 1
ATOM 549 C CA . MET A 1 70 ? -22.690 11.547 -0.997 1.00 66.56 70 MET A CA 1
ATOM 550 C C . MET A 1 70 ? -23.710 12.478 -1.651 1.00 66.56 70 MET A C 1
ATOM 552 O O . MET A 1 70 ? -24.648 11.999 -2.291 1.00 66.56 70 MET A O 1
ATOM 556 N N . ASP A 1 71 ? -23.613 13.774 -1.366 1.00 65.00 71 ASP A N 1
ATOM 557 C CA . ASP A 1 71 ? -24.318 14.828 -2.099 1.00 65.00 71 ASP A CA 1
ATOM 558 C C . ASP A 1 71 ? -23.553 15.270 -3.359 1.00 65.00 71 ASP A C 1
ATOM 560 O O . ASP A 1 71 ? -22.299 15.292 -3.348 1.00 65.00 71 ASP A O 1
#

Foldseek 3Di:
DQVVLVPDDPVLCVLQVQAPSVVSVVVVCCCPPVVVPDDVVVVVCCVVPVVVSNVVSVCVSCVVPPDDPPD

Solvent-accessible surface area (backbone atoms only — not comparable to full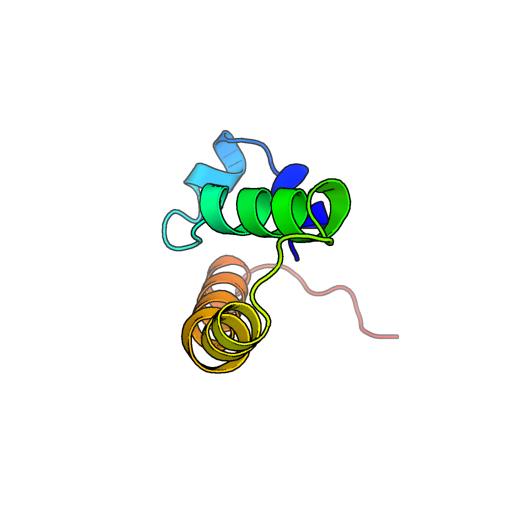-atom values): 4356 Å² total; per-residue (Å²): 108,33,71,60,56,64,70,57,52,68,78,62,47,65,75,40,71,85,51,63,59,70,59,41,33,48,50,41,51,41,60,72,76,42,50,94,74,62,57,64,68,60,52,50,48,40,58,75,64,49,44,60,59,50,51,54,47,50,50,63,72,42,69,85,54,82,73,71,84,90,124

Sequence (71 aa):
IGEAASQINDSNRAKAPAIPWTKIVGMRHRLVHVYWGVNFNLVWEVVERDLPALIAAIEEATSDWPMPPMD

pLDDT: mean 92.7, std 7.8, range [65.0, 98.31]

Secondary structure (DSSP, 8-state):
-HHHHHHS-HHHHTT-TTS-HHHHHHHHHHHHHSGGG--HHHHHHIIIIIHHHHHHHHHHHTTTS-PPP--

Mean predicted aligned error: 3.92 Å

Radius of gyration: 13.89 Å; Cα contacts (8 Å, |Δi|>4): 28; chains: 1; bounding box: 38×25×32 Å